Protein AF-E9KHE1-F1 (afdb_monomer_lite)

Radius of gyration: 18.78 Å; chains: 1; bounding box: 52×51×38 Å

Structure (mmCIF, N/CA/C/O backbone):
data_AF-E9KHE1-F1
#
_entry.id   AF-E9KHE1-F1
#
loop_
_atom_site.group_PDB
_atom_site.id
_atom_site.type_symbol
_atom_site.label_atom_id
_atom_site.label_alt_id
_atom_site.label_comp_id
_atom_site.label_asym_id
_atom_site.label_entity_id
_atom_site.label_seq_id
_atom_site.pdbx_PDB_ins_code
_atom_site.Cartn_x
_atom_site.Cartn_y
_atom_site.Cartn_z
_atom_site.occupancy
_atom_site.B_iso_or_equiv
_atom_site.auth_seq_id
_atom_site.auth_comp_id
_atom_site.auth_asym_id
_atom_site.auth_atom_id
_atom_site.pdbx_PDB_model_num
ATOM 1 N N . ARG A 1 1 ? -9.511 -4.898 3.518 1.00 92.81 1 ARG A N 1
ATOM 2 C CA . ARG A 1 1 ? -8.106 -5.124 3.088 1.00 92.81 1 ARG A CA 1
ATOM 3 C C . ARG A 1 1 ? -7.835 -6.595 2.783 1.00 92.81 1 ARG A C 1
ATOM 5 O O . ARG A 1 1 ? -7.408 -6.881 1.675 1.00 92.81 1 ARG A O 1
ATOM 12 N N . MET A 1 2 ? -8.175 -7.527 3.681 1.00 94.06 2 MET A N 1
ATOM 13 C CA . MET A 1 2 ? -7.951 -8.964 3.451 1.00 94.06 2 MET A CA 1
ATOM 14 C C . MET A 1 2 ? -8.563 -9.533 2.159 1.00 94.06 2 MET A C 1
ATOM 16 O O . MET A 1 2 ? -7.868 -10.231 1.435 1.00 94.06 2 MET A O 1
ATOM 20 N N . ALA A 1 3 ? -9.809 -9.184 1.821 1.00 96.50 3 ALA A N 1
ATOM 21 C CA . ALA A 1 3 ? -10.441 -9.661 0.584 1.00 96.50 3 ALA A CA 1
ATOM 22 C C . ALA A 1 3 ? -9.664 -9.256 -0.687 1.00 96.50 3 ALA A C 1
ATOM 24 O O . ALA A 1 3 ? -9.451 -10.081 -1.569 1.00 96.50 3 ALA A O 1
ATOM 25 N N . ILE A 1 4 ? -9.189 -8.005 -0.747 1.00 97.75 4 ILE A N 1
ATOM 26 C CA . ILE A 1 4 ? -8.364 -7.499 -1.857 1.00 97.75 4 ILE A CA 1
ATOM 27 C C . ILE A 1 4 ? -7.039 -8.261 -1.904 1.00 97.75 4 ILE A C 1
ATOM 29 O O . ILE A 1 4 ? -6.645 -8.733 -2.961 1.00 97.75 4 ILE A O 1
ATOM 33 N N . ASN A 1 5 ? -6.385 -8.438 -0.752 1.00 97.69 5 ASN A N 1
ATOM 34 C CA . ASN A 1 5 ? -5.127 -9.172 -0.661 1.00 97.69 5 ASN A CA 1
ATOM 35 C C . ASN A 1 5 ? -5.233 -10.588 -1.242 1.00 97.69 5 ASN A C 1
ATOM 37 O O . ASN A 1 5 ? -4.386 -10.976 -2.042 1.00 97.69 5 ASN A O 1
ATOM 41 N N . THR A 1 6 ? -6.267 -11.339 -0.859 1.00 97.31 6 THR A N 1
ATOM 42 C CA . THR A 1 6 ? -6.478 -12.704 -1.355 1.00 97.31 6 THR A CA 1
ATOM 43 C C . THR A 1 6 ? -6.686 -12.716 -2.868 1.00 97.31 6 THR A C 1
ATOM 45 O O . THR A 1 6 ? -5.982 -13.444 -3.562 1.00 97.31 6 THR A O 1
ATOM 48 N N . ALA A 1 7 ? -7.561 -11.851 -3.393 1.00 98.38 7 ALA A N 1
ATOM 49 C CA . ALA A 1 7 ? -7.804 -11.760 -4.834 1.00 98.38 7 ALA A CA 1
ATOM 50 C C . ALA A 1 7 ? -6.538 -11.362 -5.617 1.00 98.38 7 ALA A C 1
ATOM 52 O O . ALA A 1 7 ? -6.226 -11.950 -6.650 1.00 98.38 7 ALA A O 1
ATOM 53 N N . CYS A 1 8 ? -5.767 -10.395 -5.115 1.00 98.50 8 CYS A N 1
ATOM 54 C CA . CYS A 1 8 ? -4.526 -9.960 -5.752 1.00 98.50 8 CYS A CA 1
ATOM 55 C C . CYS A 1 8 ? -3.436 -11.039 -5.718 1.00 98.50 8 CYS A C 1
ATOM 57 O O . CYS A 1 8 ? -2.729 -11.208 -6.709 1.00 98.50 8 CYS A O 1
ATOM 59 N N . ASN A 1 9 ? -3.305 -11.800 -4.626 1.00 98.31 9 ASN A N 1
ATOM 60 C CA . ASN A 1 9 ? -2.369 -12.928 -4.568 1.00 98.31 9 ASN A CA 1
ATOM 61 C C . ASN A 1 9 ? -2.778 -14.050 -5.536 1.00 98.31 9 ASN A C 1
ATOM 63 O O . ASN A 1 9 ? -1.920 -14.613 -6.225 1.00 98.31 9 ASN A O 1
ATOM 67 N N . GLU A 1 10 ? -4.076 -14.349 -5.617 1.00 98.31 10 GLU A N 1
ATOM 68 C CA . GLU A 1 10 ? -4.626 -15.333 -6.549 1.00 98.31 10 GLU A CA 1
ATOM 69 C C . GLU A 1 10 ? -4.364 -14.934 -8.007 1.00 98.31 10 GLU A C 1
ATOM 71 O O . GLU A 1 10 ? -3.866 -15.750 -8.779 1.00 98.31 10 GLU A O 1
ATOM 76 N N . LEU A 1 11 ? -4.591 -13.669 -8.368 1.00 98.19 11 LEU A N 1
ATOM 77 C CA . LEU A 1 11 ? -4.435 -13.160 -9.737 1.00 98.19 11 LEU A CA 1
ATOM 78 C C . LEU A 1 11 ? -3.017 -12.671 -10.081 1.00 98.19 11 LEU A C 1
ATOM 80 O O . LEU A 1 11 ? -2.787 -12.245 -11.208 1.00 98.19 11 LEU A O 1
ATOM 84 N N . ALA A 1 12 ? -2.073 -12.710 -9.132 1.00 97.19 12 ALA A N 1
ATOM 85 C CA . ALA A 1 12 ? -0.755 -12.068 -9.252 1.00 97.19 12 ALA A CA 1
ATOM 86 C C . ALA A 1 12 ? -0.834 -10.574 -9.632 1.00 97.19 12 ALA A C 1
ATOM 88 O O . ALA A 1 12 ? -0.010 -10.063 -10.389 1.00 97.19 12 ALA A O 1
ATOM 89 N N . GLN A 1 13 ? -1.839 -9.869 -9.113 1.00 98.19 13 GLN A N 1
ATOM 90 C CA . GLN A 1 13 ? -2.075 -8.464 -9.421 1.00 98.19 13 GLN A CA 1
ATOM 91 C C . GLN A 1 13 ? -1.314 -7.564 -8.444 1.00 98.19 13 GLN A C 1
ATOM 93 O O . GLN A 1 13 ? -1.573 -7.585 -7.240 1.00 98.19 13 GLN A O 1
ATOM 98 N N . ASN A 1 14 ? -0.433 -6.718 -8.977 1.00 98.19 14 ASN A N 1
ATOM 99 C CA . ASN A 1 14 ? 0.223 -5.664 -8.203 1.00 98.19 14 ASN A CA 1
ATOM 100 C C . ASN A 1 14 ? -0.800 -4.604 -7.785 1.00 98.19 14 ASN A C 1
ATOM 102 O O . ASN A 1 14 ? -1.668 -4.224 -8.579 1.00 98.19 14 ASN A O 1
ATOM 106 N N . TRP A 1 15 ? -0.701 -4.113 -6.553 1.00 98.31 15 TRP A N 1
ATOM 107 C CA . TRP A 1 15 ? -1.648 -3.137 -6.015 1.00 98.31 15 TRP A CA 1
ATOM 108 C C . TRP A 1 15 ? -1.011 -2.243 -4.954 1.00 98.31 15 TRP A C 1
ATOM 110 O O . TRP A 1 15 ? 0.052 -2.544 -4.412 1.00 98.31 15 TRP A O 1
ATOM 120 N N . PHE A 1 16 ? -1.677 -1.127 -4.664 1.00 98.12 16 PHE A N 1
ATOM 121 C CA . PHE A 1 16 ? -1.293 -0.219 -3.594 1.00 98.12 16 PHE A CA 1
ATOM 122 C C . PHE A 1 16 ? -2.350 -0.229 -2.495 1.00 98.12 16 PHE A C 1
ATOM 124 O O . PHE A 1 16 ? -3.552 -0.191 -2.761 1.00 98.12 16 PHE A O 1
ATOM 131 N N . GLU A 1 17 ? -1.884 -0.250 -1.256 1.00 97.75 17 GLU A N 1
ATOM 132 C CA . GLU A 1 17 ? -2.693 -0.105 -0.056 1.00 97.75 17 GLU A CA 1
ATOM 133 C C . GLU A 1 17 ? -2.393 1.248 0.591 1.00 97.75 17 GLU A C 1
ATOM 135 O O . GLU A 1 17 ? -1.279 1.764 0.490 1.00 97.75 17 GLU A O 1
ATOM 140 N N . SER A 1 18 ? -3.395 1.843 1.235 1.00 97.38 18 SER A N 1
ATOM 141 C CA . SER A 1 18 ? -3.220 3.064 2.011 1.00 97.38 18 SER A CA 1
ATOM 142 C C . SER A 1 18 ? -4.058 3.054 3.286 1.00 97.38 18 SER A C 1
ATOM 144 O O . SER A 1 18 ? -5.156 2.479 3.368 1.00 97.38 18 SER A O 1
ATOM 146 N N . GLY A 1 19 ? -3.533 3.732 4.301 1.00 95.94 19 GLY A N 1
ATOM 147 C CA . GLY A 1 19 ? -4.160 3.841 5.607 1.00 95.94 19 GLY A CA 1
ATOM 148 C C . GLY A 1 19 ? -3.944 5.208 6.235 1.00 95.94 19 GLY A C 1
ATOM 149 O O . GLY A 1 19 ? -2.941 5.876 6.002 1.00 95.94 19 GLY A O 1
ATOM 150 N N . VAL A 1 20 ? -4.913 5.605 7.052 1.00 96.06 20 VAL A N 1
ATOM 151 C CA . VAL A 1 20 ? -4.839 6.749 7.963 1.00 96.06 20 VAL A CA 1
ATOM 152 C C . VAL A 1 20 ? -5.239 6.233 9.340 1.00 96.06 20 VAL A C 1
ATOM 154 O O . VAL A 1 20 ? -6.129 5.384 9.446 1.00 96.06 20 VAL A O 1
ATOM 157 N N . SER A 1 21 ? -4.560 6.698 10.383 1.00 93.31 21 SER A N 1
ATOM 158 C CA . SER A 1 21 ? -4.845 6.307 11.761 1.00 93.31 21 SER A CA 1
ATOM 159 C C . SER A 1 21 ? -6.177 6.865 12.264 1.00 93.31 21 SER A C 1
ATOM 161 O O . SER A 1 21 ? -6.650 7.907 11.816 1.00 93.31 21 SER A O 1
ATOM 163 N N . GLU A 1 22 ? -6.759 6.216 13.275 1.00 88.75 22 GLU A N 1
ATOM 164 C CA . GLU A 1 22 ? -8.025 6.654 13.883 1.00 88.75 22 GLU A CA 1
ATOM 165 C C . GLU A 1 22 ? -7.942 8.020 14.581 1.00 88.75 22 GLU A C 1
ATOM 167 O O . GLU A 1 22 ? -8.962 8.667 14.791 1.00 88.75 22 GLU A O 1
ATOM 172 N N . ASN A 1 23 ? -6.737 8.466 14.947 1.00 90.62 23 ASN A N 1
ATOM 173 C CA . ASN A 1 23 ? -6.486 9.790 15.521 1.00 90.62 23 ASN A CA 1
ATOM 174 C C . ASN A 1 23 ? -6.079 10.837 14.465 1.00 90.62 23 ASN A C 1
ATOM 176 O O . ASN A 1 23 ? -5.754 11.963 14.828 1.00 90.62 23 ASN A O 1
ATOM 180 N N . ALA A 1 24 ? -6.081 10.467 13.179 1.00 93.06 24 ALA A N 1
ATOM 181 C CA . ALA A 1 24 ? -5.766 11.306 12.024 1.00 93.06 24 ALA A CA 1
ATOM 182 C C . ALA A 1 24 ? -4.377 11.969 11.997 1.00 93.06 24 ALA A C 1
ATOM 184 O O . ALA A 1 24 ? -4.154 12.843 11.163 1.00 93.06 24 ALA A O 1
ATOM 185 N N . VAL A 1 25 ? -3.437 11.573 12.859 1.00 94.56 25 VAL A N 1
ATOM 186 C CA . VAL A 1 25 ? -2.078 12.153 12.902 1.00 94.56 25 VAL A CA 1
ATOM 187 C C . VAL A 1 25 ? -1.000 11.242 12.315 1.00 94.56 25 VAL A C 1
ATOM 189 O O . VAL A 1 25 ? 0.188 11.550 12.399 1.00 94.56 25 VAL A O 1
ATOM 192 N N . SER A 1 26 ? -1.381 10.121 11.707 1.00 95.75 26 SER A N 1
ATOM 193 C CA . SER A 1 26 ? -0.464 9.308 10.918 1.00 95.75 26 SER A CA 1
ATOM 194 C C . SER A 1 26 ? -1.166 8.614 9.758 1.00 95.75 26 SER A C 1
ATOM 196 O O . SER A 1 26 ? -2.393 8.506 9.702 1.00 95.75 26 SER A O 1
ATOM 198 N N . GLY A 1 27 ? -0.372 8.155 8.801 1.00 97.12 27 GLY A N 1
ATOM 199 C CA . GLY A 1 27 ? -0.852 7.374 7.674 1.00 97.12 27 GLY A CA 1
ATOM 200 C C . GLY A 1 27 ? 0.289 6.703 6.934 1.00 97.12 27 GLY A C 1
ATOM 201 O O . GLY A 1 27 ? 1.458 6.874 7.283 1.00 97.12 27 GLY A O 1
ATOM 202 N N . HIS A 1 28 ? -0.044 5.923 5.919 1.00 98.12 28 HIS A N 1
ATOM 203 C CA . HIS A 1 28 ? 0.946 5.233 5.105 1.00 98.12 28 HIS A CA 1
ATOM 204 C C . HIS A 1 28 ? 0.391 4.857 3.735 1.00 98.12 28 HIS A C 1
ATOM 206 O O . HIS A 1 28 ? -0.825 4.805 3.521 1.00 98.12 28 HIS A O 1
ATOM 212 N N . ILE A 1 29 ? 1.312 4.555 2.825 1.00 98.44 29 ILE A N 1
ATOM 213 C CA . ILE A 1 29 ? 1.047 3.824 1.589 1.00 98.44 29 ILE A CA 1
ATOM 214 C C . ILE A 1 29 ? 1.990 2.627 1.497 1.00 98.44 29 ILE A C 1
ATOM 216 O O . ILE A 1 29 ? 3.138 2.695 1.947 1.00 98.44 29 ILE A O 1
ATOM 220 N N . GLN A 1 30 ? 1.527 1.546 0.883 1.00 98.19 30 GLN A N 1
ATOM 221 C CA . GLN A 1 30 ? 2.320 0.345 0.657 1.00 98.19 30 GLN A CA 1
ATOM 222 C C . GLN A 1 30 ? 2.087 -0.188 -0.754 1.00 98.19 30 GLN A C 1
ATOM 224 O O . GLN A 1 30 ? 0.949 -0.375 -1.176 1.00 98.19 30 GLN A O 1
ATOM 229 N N . TYR A 1 31 ? 3.169 -0.450 -1.479 1.00 98.25 31 TYR A N 1
ATOM 230 C CA . TYR A 1 31 ? 3.147 -1.168 -2.746 1.00 98.25 31 TYR A CA 1
ATOM 231 C C . TYR A 1 31 ? 3.302 -2.669 -2.507 1.00 98.25 31 TYR A C 1
ATOM 233 O O . TYR A 1 31 ? 4.230 -3.124 -1.827 1.00 98.25 31 TYR A O 1
ATOM 241 N N . ILE A 1 32 ? 2.391 -3.443 -3.085 1.00 98.25 32 ILE A N 1
ATOM 242 C CA . ILE A 1 32 ? 2.317 -4.887 -2.911 1.00 98.25 32 ILE A CA 1
ATOM 243 C C . ILE A 1 32 ? 2.464 -5.548 -4.280 1.00 98.25 32 ILE A C 1
ATOM 245 O O . ILE A 1 32 ? 1.572 -5.464 -5.125 1.00 98.25 32 ILE A O 1
ATOM 249 N N . SER A 1 33 ? 3.599 -6.222 -4.461 1.00 97.94 33 SER A N 1
ATOM 250 C CA . SER A 1 33 ? 3.930 -7.084 -5.596 1.00 97.94 33 SER A CA 1
ATOM 251 C C . SER A 1 33 ? 3.915 -8.532 -5.089 1.00 97.94 33 SER A C 1
ATOM 253 O O . SER A 1 33 ? 4.826 -8.923 -4.345 1.00 97.94 33 SER A O 1
ATOM 255 N N . PRO A 1 34 ? 2.857 -9.322 -5.371 1.00 98.00 34 PRO A N 1
ATOM 256 C CA . PRO A 1 34 ? 2.710 -10.672 -4.836 1.00 98.00 34 PRO A CA 1
ATOM 257 C C . PRO A 1 34 ? 3.941 -11.549 -5.093 1.00 98.00 34 PRO A C 1
ATOM 259 O O . PRO A 1 34 ? 4.310 -11.818 -6.231 1.00 98.00 34 PRO A O 1
ATOM 262 N N . GLY A 1 35 ? 4.565 -12.022 -4.012 1.00 96.12 35 GLY A N 1
ATOM 263 C CA . GLY A 1 35 ? 5.756 -12.876 -4.063 1.00 96.12 35 GLY A CA 1
ATOM 264 C C . GLY A 1 35 ? 7.092 -12.137 -3.959 1.00 96.12 35 GLY A C 1
ATOM 265 O O . GLY A 1 35 ? 8.077 -12.750 -3.550 1.00 96.12 35 GLY A O 1
ATOM 266 N N . GLU A 1 36 ? 7.113 -10.836 -4.243 1.00 96.25 36 GLU A N 1
ATOM 267 C CA . GLU A 1 36 ? 8.300 -9.976 -4.182 1.00 96.25 36 GLU A CA 1
ATOM 268 C C . GLU A 1 36 ? 8.328 -9.120 -2.912 1.00 96.25 36 GLU A C 1
ATOM 270 O O . GLU A 1 36 ? 9.331 -9.101 -2.196 1.00 96.25 36 GLU A O 1
ATOM 275 N N . THR A 1 37 ? 7.216 -8.445 -2.603 1.00 97.19 37 THR A N 1
ATOM 276 C CA . THR A 1 37 ? 7.045 -7.640 -1.386 1.00 97.19 37 THR A CA 1
ATOM 277 C C . THR A 1 37 ? 6.015 -8.273 -0.451 1.00 97.19 37 THR A C 1
ATOM 279 O O . THR A 1 37 ? 5.238 -9.155 -0.831 1.00 97.19 37 THR A O 1
ATOM 282 N N . ALA A 1 38 ? 6.033 -7.872 0.822 1.00 97.50 38 ALA A N 1
ATOM 283 C CA . ALA A 1 38 ? 5.087 -8.367 1.812 1.00 97.50 38 ALA A CA 1
ATOM 284 C C . ALA A 1 38 ? 3.642 -8.083 1.381 1.00 97.50 38 ALA A C 1
ATOM 286 O O . ALA A 1 38 ? 3.255 -6.928 1.196 1.00 97.50 38 ALA A O 1
ATOM 287 N N . CYS A 1 39 ? 2.832 -9.138 1.275 1.00 97.38 39 CYS A N 1
ATOM 288 C CA . CYS A 1 39 ? 1.387 -8.987 1.153 1.00 97.38 39 CYS A CA 1
ATOM 289 C C . CYS A 1 39 ? 0.779 -8.568 2.504 1.00 97.38 39 CYS A C 1
ATOM 291 O O . CYS A 1 39 ? 1.433 -8.646 3.548 1.00 97.38 39 CYS A O 1
ATOM 293 N N . PHE A 1 40 ? -0.489 -8.165 2.518 1.00 96.62 40 PHE A N 1
ATOM 294 C CA . PHE A 1 40 ? -1.157 -7.697 3.737 1.00 96.62 40 PHE A CA 1
ATOM 295 C C . PHE A 1 40 ? -1.258 -8.792 4.821 1.00 96.62 40 PHE A C 1
ATOM 297 O O . PHE A 1 40 ? -1.250 -8.497 6.012 1.00 96.62 40 PHE A O 1
ATOM 304 N N . ALA A 1 41 ? -1.279 -10.068 4.421 1.00 96.00 41 ALA A N 1
ATOM 305 C CA . ALA A 1 41 ? -1.269 -11.216 5.334 1.00 96.00 41 ALA A CA 1
ATOM 306 C C . ALA A 1 41 ? 0.136 -11.641 5.804 1.00 96.00 41 ALA A C 1
ATOM 308 O O . ALA A 1 41 ? 0.260 -12.575 6.594 1.00 96.00 41 ALA A O 1
ATOM 309 N N . CYS A 1 42 ? 1.215 -11.019 5.313 1.00 96.06 42 CYS A N 1
ATOM 310 C CA . CYS A 1 42 ? 2.572 -11.346 5.772 1.00 96.06 42 CYS A CA 1
ATOM 311 C C . CYS A 1 42 ? 2.861 -10.784 7.168 1.00 96.06 42 CYS A C 1
ATOM 313 O O . CYS A 1 42 ? 3.583 -11.421 7.932 1.00 96.06 42 CYS A O 1
ATOM 315 N N . ALA A 1 43 ? 2.290 -9.620 7.484 1.00 91.38 43 ALA A N 1
ATOM 316 C CA . ALA A 1 43 ? 2.393 -8.949 8.775 1.00 91.38 43 ALA A CA 1
ATOM 317 C C . ALA A 1 43 ? 1.015 -8.378 9.168 1.00 91.38 43 ALA A C 1
ATOM 319 O O . ALA A 1 43 ? 0.822 -7.161 9.153 1.00 91.38 43 ALA A O 1
ATOM 320 N N . PRO A 1 44 ? 0.024 -9.248 9.444 1.00 86.81 44 PRO A N 1
ATOM 321 C CA . PRO A 1 44 ? -1.329 -8.800 9.734 1.00 86.81 44 PRO A CA 1
ATOM 322 C C . PRO A 1 44 ? -1.364 -8.003 11.048 1.00 86.81 44 PRO A C 1
ATOM 324 O O . PRO A 1 44 ? -0.636 -8.334 11.990 1.00 86.81 44 PRO A O 1
ATOM 327 N N . PRO A 1 45 ? -2.231 -6.982 11.161 1.00 82.94 45 PRO A N 1
ATOM 328 C CA . PRO A 1 45 ? -2.441 -6.301 12.432 1.00 82.94 45 PRO A CA 1
ATOM 329 C C . PRO A 1 45 ? -2.991 -7.279 13.481 1.00 82.94 45 PRO A C 1
ATOM 331 O O . PRO A 1 45 ? -3.673 -8.252 13.148 1.00 82.94 45 PRO A O 1
ATOM 334 N N . LEU A 1 46 ? -2.739 -6.994 14.764 1.00 79.19 46 LEU A N 1
ATOM 335 C CA . LEU A 1 46 ? -3.054 -7.891 15.886 1.00 79.19 46 LEU A CA 1
ATOM 336 C C . LEU A 1 46 ? -4.508 -8.388 15.894 1.00 79.19 46 LEU A C 1
ATOM 338 O O . LEU A 1 46 ? -4.762 -9.545 16.214 1.00 79.19 46 LEU A O 1
ATOM 342 N N . VAL A 1 47 ? -5.455 -7.526 15.525 1.00 77.31 47 VAL A N 1
ATOM 343 C CA . VAL A 1 47 ? -6.893 -7.838 15.480 1.00 77.31 47 VAL A CA 1
ATOM 344 C C . VAL A 1 47 ? -7.187 -8.966 14.492 1.00 77.31 47 VAL A C 1
ATOM 346 O O . VAL A 1 47 ? -7.886 -9.921 14.825 1.00 77.31 47 VAL A O 1
ATOM 349 N N . VAL A 1 48 ? -6.578 -8.889 13.306 1.00 75.56 48 VAL A N 1
ATOM 350 C CA . VAL A 1 48 ? -6.711 -9.901 12.254 1.00 75.56 48 VAL A CA 1
ATOM 351 C C . VAL A 1 48 ? -6.020 -11.193 12.685 1.00 75.56 48 VAL A C 1
ATOM 353 O O . VAL A 1 48 ? -6.623 -12.260 12.602 1.00 75.56 48 VAL A O 1
ATOM 356 N N . ALA A 1 49 ? -4.799 -11.098 13.222 1.00 75.06 49 ALA A N 1
ATOM 357 C CA . ALA A 1 49 ? -4.046 -12.259 13.704 1.00 75.06 49 ALA A CA 1
ATOM 358 C C . ALA A 1 49 ? -4.766 -13.006 14.845 1.00 75.06 49 ALA A C 1
ATOM 360 O O . ALA A 1 49 ? -4.736 -14.232 14.913 1.00 75.06 49 ALA A O 1
ATOM 361 N N . SER A 1 50 ? -5.456 -12.271 15.721 1.00 80.62 50 SER A N 1
ATOM 362 C CA . SER A 1 50 ? -6.183 -12.829 16.871 1.00 80.62 50 SER A CA 1
ATOM 363 C C . SER A 1 50 ? -7.595 -13.312 16.522 1.00 80.62 50 SER A C 1
ATOM 365 O O . SER A 1 50 ? -8.301 -13.790 17.408 1.00 80.62 50 SER A O 1
ATOM 367 N N . LYS A 1 51 ? -8.028 -13.182 15.256 1.00 80.19 51 LYS A N 1
ATOM 368 C CA . LYS A 1 51 ? -9.386 -13.518 14.779 1.00 80.19 51 LYS A CA 1
ATOM 369 C C . LYS A 1 51 ? -10.501 -12.837 15.584 1.00 80.19 51 LYS A C 1
ATOM 371 O O . LYS A 1 51 ? -11.604 -13.369 15.705 1.00 80.19 51 LYS A O 1
ATOM 376 N N . ILE A 1 52 ? -10.205 -11.661 16.134 1.00 80.62 52 ILE A N 1
ATOM 377 C CA . ILE A 1 52 ? -11.182 -10.827 16.828 1.00 80.62 52 ILE A CA 1
ATOM 378 C C . ILE A 1 52 ? -11.982 -10.090 15.754 1.00 80.62 52 ILE A C 1
ATOM 380 O O . ILE A 1 52 ? -11.403 -9.525 14.828 1.00 80.62 52 ILE A O 1
ATOM 384 N N . ASP A 1 53 ? -13.310 -10.092 15.865 1.00 78.88 53 ASP A N 1
ATOM 385 C CA . ASP A 1 53 ? -14.152 -9.324 14.949 1.00 78.88 53 ASP A CA 1
ATOM 386 C C . ASP A 1 53 ? -13.877 -7.824 15.150 1.00 78.88 53 ASP A C 1
ATOM 388 O O . ASP A 1 53 ? -14.078 -7.297 16.245 1.00 78.88 53 ASP A O 1
ATOM 392 N N . GLU A 1 54 ? -13.434 -7.128 14.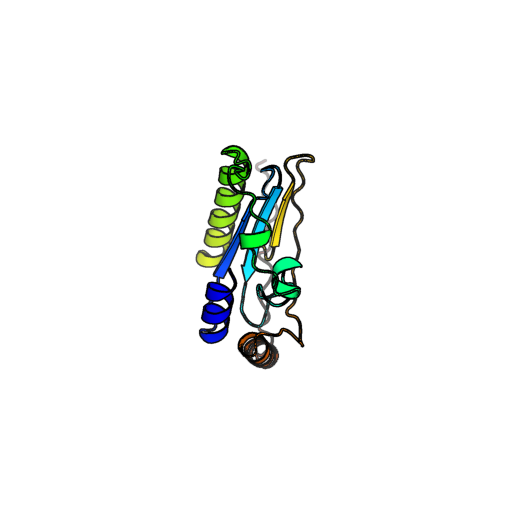097 1.00 77.69 54 GLU A N 1
ATOM 393 C CA . GLU A 1 54 ? -13.160 -5.682 14.107 1.00 77.69 54 GLU A CA 1
ATOM 394 C C . GLU A 1 54 ? -14.361 -4.867 14.621 1.00 77.69 54 GLU A C 1
ATOM 396 O O . GLU A 1 54 ? -14.180 -3.818 15.245 1.00 77.69 54 GLU A O 1
ATOM 401 N N . LYS A 1 55 ? -15.593 -5.366 14.442 1.00 76.81 55 LYS A N 1
ATOM 402 C CA . LYS A 1 55 ? -16.809 -4.729 14.975 1.00 76.81 55 LYS A CA 1
ATOM 403 C C . LYS A 1 55 ? -16.801 -4.619 16.496 1.00 76.81 55 LYS A C 1
ATOM 405 O O . LYS A 1 55 ? -17.394 -3.689 17.027 1.00 76.81 55 LYS A O 1
ATOM 410 N N . THR A 1 56 ? -16.115 -5.524 17.192 1.00 73.69 56 THR A N 1
ATOM 411 C CA . THR A 1 56 ? -16.031 -5.516 18.661 1.00 73.69 56 THR A CA 1
ATOM 412 C C . THR A 1 56 ? -15.139 -4.397 19.204 1.00 73.69 56 THR A C 1
ATOM 414 O O . THR A 1 56 ? -15.287 -4.009 20.361 1.00 73.69 56 THR A O 1
ATOM 417 N N . LEU A 1 57 ? -14.249 -3.838 18.376 1.00 68.94 57 LEU A N 1
ATOM 418 C CA . LEU A 1 57 ? -13.394 -2.699 18.736 1.00 68.94 57 LEU A CA 1
ATOM 419 C C . LEU A 1 57 ? -14.085 -1.355 18.493 1.00 68.94 57 LEU A C 1
ATOM 421 O O . LEU A 1 57 ? -13.743 -0.352 19.121 1.00 68.94 57 LEU A O 1
ATOM 425 N N . LYS A 1 58 ? -15.084 -1.329 17.607 1.00 69.88 58 LYS A N 1
ATOM 426 C CA . LYS A 1 58 ? -15.855 -0.128 17.312 1.00 69.88 58 LYS A CA 1
ATOM 427 C C . LYS A 1 58 ? -16.902 0.099 18.403 1.00 69.88 58 LYS A C 1
ATOM 429 O O . LYS A 1 58 ? -17.885 -0.628 18.496 1.00 69.88 58 LYS A O 1
ATOM 434 N N . LYS A 1 59 ? -16.728 1.152 19.202 1.00 71.75 59 LYS A N 1
ATOM 435 C CA . LYS A 1 59 ? -17.778 1.620 20.119 1.00 71.75 59 LYS A CA 1
ATOM 436 C C . LYS A 1 59 ? -18.857 2.364 19.335 1.00 71.75 59 LYS A C 1
ATOM 438 O O . LYS A 1 59 ? -18.551 3.272 18.560 1.00 71.75 59 LYS A O 1
ATOM 443 N N . GLU A 1 60 ? -20.118 1.993 19.539 1.00 68.81 60 GLU A N 1
ATOM 444 C CA . GLU A 1 60 ? -21.246 2.731 18.967 1.00 68.81 60 GLU A CA 1
ATOM 445 C C . GLU A 1 60 ? -21.241 4.189 19.454 1.00 68.81 60 GLU A C 1
ATOM 447 O O . GLU A 1 60 ? -20.952 4.473 20.615 1.00 68.81 60 GLU A O 1
ATOM 452 N N . GLY A 1 61 ? -21.513 5.125 18.541 1.00 72.25 61 GLY A N 1
ATOM 453 C CA . GLY A 1 61 ? -21.514 6.564 18.828 1.00 72.25 61 GLY A CA 1
ATOM 454 C C . GLY A 1 61 ? -20.142 7.252 18.811 1.00 72.25 61 GLY A C 1
ATOM 455 O O . GLY A 1 61 ? -20.094 8.469 18.971 1.00 72.25 61 GLY A O 1
ATOM 456 N N . VAL A 1 62 ? -19.039 6.528 18.578 1.00 77.06 62 VAL A N 1
ATOM 457 C CA . VAL A 1 62 ? -17.690 7.109 18.448 1.00 77.06 62 VAL A CA 1
ATOM 458 C C . VAL A 1 62 ? -17.232 7.047 16.990 1.00 77.06 62 VAL A C 1
ATOM 460 O O . VAL A 1 62 ? -17.303 5.997 16.347 1.00 77.06 62 VAL A O 1
ATOM 463 N N . CYS A 1 63 ? -16.770 8.176 16.450 1.00 77.38 63 CYS A N 1
ATOM 464 C CA . CYS A 1 63 ? -16.132 8.240 15.138 1.00 77.38 63 CYS A CA 1
ATOM 465 C C . CYS A 1 63 ? -14.605 8.258 15.273 1.00 77.38 63 CYS A C 1
ATOM 467 O O . CYS A 1 63 ? -14.059 8.791 16.238 1.00 77.38 63 CYS A O 1
ATOM 469 N N . ALA A 1 64 ? -13.918 7.688 14.281 1.00 78.81 64 ALA A N 1
ATOM 470 C CA . ALA A 1 64 ? -12.502 7.963 14.086 1.00 78.81 64 ALA A CA 1
ATOM 471 C C . ALA A 1 64 ? -12.338 9.451 13.747 1.00 78.81 64 ALA A C 1
ATOM 473 O O . ALA A 1 64 ? -13.124 10.005 12.968 1.00 78.81 64 ALA A O 1
ATOM 474 N N . ALA A 1 65 ? -11.324 10.092 14.322 1.00 81.06 65 ALA A N 1
ATOM 475 C CA . ALA A 1 65 ? -10.949 11.430 13.909 1.00 81.06 65 ALA A CA 1
ATOM 476 C C . ALA A 1 65 ? -10.523 11.389 12.437 1.00 81.06 65 ALA A C 1
ATOM 478 O O . ALA A 1 65 ? -9.897 10.438 11.969 1.00 81.06 65 ALA A O 1
ATOM 479 N N . SER A 1 66 ? -10.871 12.437 11.699 1.00 79.19 66 SER A N 1
ATOM 480 C CA . SER A 1 66 ? -10.523 12.572 10.292 1.00 79.19 66 SER A CA 1
ATOM 481 C C . SER A 1 66 ? -10.120 14.011 10.027 1.00 79.19 66 SER A C 1
ATOM 483 O O . SER A 1 66 ? -10.937 14.921 10.159 1.00 79.19 66 SER A O 1
ATOM 485 N N . LEU A 1 67 ? -8.862 14.211 9.642 1.00 91.31 67 LEU A N 1
ATOM 486 C CA . LEU A 1 67 ? -8.326 15.511 9.259 1.00 91.31 67 LEU A CA 1
ATOM 487 C C . LEU A 1 67 ? -8.122 15.536 7.735 1.00 91.31 67 LEU A C 1
ATOM 489 O O . LEU A 1 67 ? -7.386 14.689 7.216 1.00 91.31 67 LEU A O 1
ATOM 493 N N . PRO A 1 68 ? -8.734 16.492 7.004 1.00 95.06 68 PRO A N 1
ATOM 494 C CA . PRO A 1 68 ? -8.580 16.594 5.550 1.00 95.06 68 PRO A CA 1
ATOM 495 C C . PRO A 1 68 ? -7.121 16.720 5.098 1.00 95.06 68 PRO A C 1
ATOM 497 O O . PRO A 1 68 ? -6.767 16.256 4.018 1.00 95.06 68 PRO A O 1
ATOM 500 N N . THR A 1 69 ? -6.265 17.306 5.937 1.00 96.62 69 THR A N 1
ATOM 501 C CA . THR A 1 69 ? -4.828 17.456 5.683 1.00 96.62 69 THR A CA 1
ATOM 502 C C . THR A 1 69 ? -4.127 16.104 5.564 1.00 96.62 69 THR A C 1
ATOM 504 O O . THR A 1 69 ? -3.494 15.835 4.547 1.00 96.62 69 THR A O 1
ATOM 507 N N . THR A 1 70 ? -4.294 15.215 6.545 1.00 95.44 70 THR A N 1
ATOM 508 C CA . THR A 1 70 ? -3.683 13.876 6.543 1.00 95.44 70 THR A CA 1
ATOM 509 C C . THR A 1 70 ? -4.200 13.029 5.385 1.00 95.44 70 THR A C 1
ATOM 511 O O . THR A 1 70 ? -3.417 12.366 4.707 1.00 95.44 70 THR A O 1
ATOM 514 N N . MET A 1 71 ? -5.505 13.099 5.103 1.00 96.25 71 MET A N 1
ATOM 515 C CA . MET A 1 71 ? -6.093 12.416 3.947 1.00 96.25 71 MET A CA 1
ATOM 516 C C . MET A 1 71 ? -5.519 12.930 2.623 1.00 96.25 71 MET A C 1
ATOM 518 O O . MET A 1 71 ? -5.167 12.124 1.763 1.00 96.25 71 MET A O 1
ATOM 522 N N . GLY A 1 72 ? -5.376 14.250 2.469 1.00 98.06 72 GLY A N 1
ATOM 523 C CA . GLY A 1 72 ? -4.793 14.866 1.277 1.00 98.06 72 GLY A CA 1
ATOM 524 C C . GLY A 1 72 ? -3.330 14.475 1.064 1.00 98.06 72 GLY A C 1
ATOM 525 O O . GLY A 1 72 ? -2.949 14.127 -0.052 1.00 98.06 72 GLY A O 1
ATOM 526 N N . ILE A 1 73 ? -2.528 14.452 2.133 1.00 97.94 73 ILE A N 1
ATOM 527 C CA . ILE A 1 73 ? -1.117 14.039 2.082 1.00 97.94 73 ILE A CA 1
ATOM 528 C C . ILE A 1 73 ? -0.995 12.568 1.667 1.00 97.94 73 ILE A C 1
ATOM 530 O O . ILE A 1 73 ? -0.270 12.253 0.723 1.00 97.94 73 ILE A O 1
ATOM 534 N N . VAL A 1 74 ? -1.736 11.664 2.319 1.00 98.31 74 VAL A N 1
ATOM 535 C CA . VAL A 1 74 ? -1.687 10.225 2.005 1.00 98.31 74 VAL A CA 1
ATOM 536 C C . VAL A 1 74 ? -2.186 9.947 0.584 1.00 98.31 74 VAL A C 1
ATOM 538 O O . VAL A 1 74 ? -1.570 9.159 -0.134 1.00 98.31 74 VAL A O 1
ATOM 541 N N . ALA A 1 75 ? -3.249 10.623 0.138 1.00 98.50 75 ALA A N 1
ATOM 542 C CA . ALA A 1 75 ? -3.729 10.519 -1.240 1.00 98.50 75 ALA A CA 1
ATOM 543 C C . ALA A 1 75 ? -2.692 11.035 -2.251 1.00 98.50 75 ALA A C 1
ATOM 545 O O . ALA A 1 75 ? -2.451 10.384 -3.268 1.00 98.50 75 ALA A O 1
ATOM 546 N N . GLY A 1 76 ? -2.034 12.159 -1.950 1.00 98.56 76 GLY A N 1
ATOM 547 C CA . GLY A 1 76 ? -0.948 12.705 -2.762 1.00 98.56 76 GLY A CA 1
ATOM 548 C C . GLY A 1 76 ? 0.210 11.720 -2.907 1.00 98.56 76 GLY A C 1
ATOM 549 O O . GLY A 1 76 ? 0.645 11.442 -4.024 1.00 98.56 76 GLY A O 1
ATOM 550 N N . PHE A 1 77 ? 0.655 11.112 -1.804 1.00 98.31 77 PHE A N 1
ATOM 551 C CA . PHE A 1 77 ? 1.676 10.065 -1.843 1.00 98.31 77 PHE A CA 1
ATOM 552 C C . PHE A 1 77 ? 1.241 8.857 -2.666 1.00 98.31 77 PHE A C 1
ATOM 554 O O . PHE A 1 77 ? 2.023 8.364 -3.481 1.00 98.31 77 PHE A O 1
ATOM 561 N N . LEU A 1 78 ? 0.004 8.393 -2.485 1.00 98.69 78 LEU A N 1
ATOM 562 C CA . LEU A 1 78 ? -0.528 7.233 -3.194 1.00 98.69 78 LEU A CA 1
ATOM 563 C C . LEU A 1 78 ? -0.527 7.449 -4.712 1.00 98.69 78 LEU A C 1
ATOM 565 O O . LEU A 1 78 ? -0.010 6.612 -5.457 1.00 98.69 78 LEU A O 1
ATOM 569 N N . VAL A 1 79 ? -1.067 8.582 -5.169 1.00 98.69 79 VAL A N 1
ATOM 570 C CA . VAL A 1 79 ? -1.115 8.924 -6.597 1.00 98.69 79 VAL A CA 1
ATOM 571 C C . VAL A 1 79 ? 0.294 9.128 -7.140 1.00 98.69 79 VAL A C 1
ATOM 573 O O . VAL A 1 79 ? 0.620 8.564 -8.181 1.00 98.69 79 VAL A O 1
ATOM 576 N N . GLN A 1 80 ? 1.164 9.839 -6.418 1.00 98.50 80 GLN A N 1
ATOM 577 C CA . GLN A 1 80 ? 2.546 10.045 -6.851 1.00 98.50 80 GLN A CA 1
ATOM 578 C C . GLN A 1 80 ? 3.293 8.717 -7.020 1.00 98.50 80 GLN A C 1
ATOM 580 O O . GLN A 1 80 ? 4.016 8.531 -7.996 1.00 98.50 80 GLN A O 1
ATOM 585 N N . ASN A 1 81 ? 3.108 7.765 -6.103 1.00 98.19 81 ASN A N 1
ATOM 586 C CA . ASN A 1 81 ? 3.740 6.451 -6.200 1.00 98.19 81 ASN A CA 1
ATOM 587 C C . ASN A 1 81 ? 3.151 5.600 -7.334 1.00 98.19 81 ASN A C 1
ATOM 589 O O . ASN A 1 81 ? 3.890 4.895 -8.019 1.00 98.19 81 ASN A O 1
ATOM 593 N N . THR A 1 82 ? 1.845 5.729 -7.575 1.00 98.25 82 THR A N 1
ATOM 594 C CA . THR A 1 82 ? 1.162 5.105 -8.716 1.00 98.25 82 THR A CA 1
ATOM 595 C C . THR A 1 82 ? 1.699 5.647 -10.041 1.00 98.25 82 THR A C 1
ATOM 597 O O . THR A 1 82 ? 1.989 4.866 -10.942 1.00 98.25 82 THR A O 1
ATOM 600 N N . LEU A 1 83 ? 1.897 6.964 -10.158 1.00 98.44 83 LEU A N 1
ATOM 601 C CA . LEU A 1 83 ? 2.477 7.588 -11.349 1.00 98.44 83 LEU A CA 1
ATOM 602 C C . LEU A 1 83 ? 3.916 7.125 -11.576 1.00 98.44 83 LEU A C 1
ATOM 604 O O . LEU A 1 83 ? 4.227 6.696 -12.683 1.00 98.44 83 LEU A O 1
ATOM 608 N N . LYS A 1 84 ? 4.765 7.144 -10.536 1.00 98.19 84 LYS A N 1
ATOM 609 C CA . LYS A 1 84 ? 6.140 6.616 -10.619 1.00 98.19 84 LYS A CA 1
ATOM 610 C C . LYS A 1 84 ? 6.160 5.184 -11.158 1.00 98.19 84 LYS A C 1
ATOM 612 O O . LYS A 1 84 ? 6.966 4.868 -12.025 1.00 98.19 84 LYS A O 1
ATOM 617 N N . TYR A 1 85 ? 5.241 4.343 -10.678 1.00 97.56 85 TYR A N 1
ATOM 618 C CA . TYR A 1 85 ? 5.119 2.950 -11.103 1.00 97.56 85 TYR A CA 1
ATOM 619 C C . TYR A 1 85 ? 4.636 2.805 -12.552 1.00 97.56 85 TYR A C 1
ATOM 621 O O . TYR A 1 85 ? 5.277 2.123 -13.344 1.00 97.56 85 TYR A O 1
ATOM 629 N N . LEU A 1 86 ? 3.534 3.460 -12.922 1.00 97.25 86 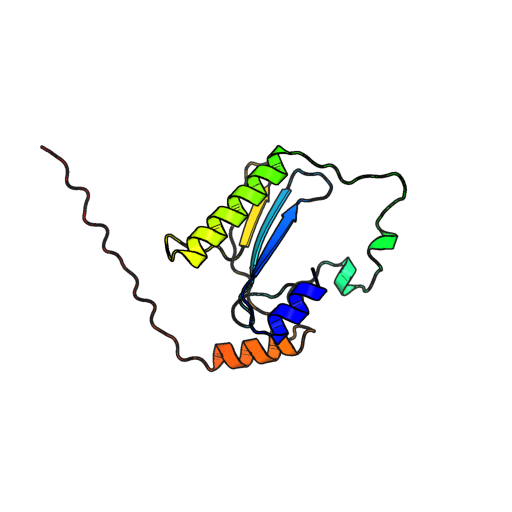LEU A N 1
ATOM 630 C CA . LEU A 1 86 ? 2.937 3.313 -14.255 1.00 97.25 86 LEU A CA 1
ATOM 631 C C . LEU A 1 86 ? 3.775 3.962 -15.360 1.00 97.25 86 LEU A C 1
ATOM 633 O O . LEU A 1 86 ? 3.827 3.449 -16.473 1.00 97.25 86 LEU A O 1
ATOM 637 N N . LEU A 1 87 ? 4.414 5.092 -15.059 1.00 97.31 87 LEU A N 1
ATOM 638 C CA . LEU A 1 87 ? 5.175 5.884 -16.025 1.00 97.31 87 LEU A CA 1
ATOM 639 C C . LEU A 1 87 ? 6.687 5.617 -15.957 1.00 97.31 87 LEU A C 1
ATOM 641 O O . LEU A 1 87 ? 7.438 6.237 -16.701 1.00 97.31 87 LEU A O 1
ATOM 645 N N . SER A 1 88 ? 7.132 4.697 -15.092 1.00 95.38 88 SER A N 1
ATOM 646 C CA . SER A 1 88 ? 8.534 4.265 -14.971 1.00 95.38 88 SER A CA 1
ATOM 647 C C . SER A 1 88 ? 9.527 5.419 -14.768 1.00 95.38 88 SER A C 1
ATOM 649 O O . SER A 1 88 ? 10.567 5.477 -15.421 1.00 95.38 88 SER A O 1
ATOM 651 N N . PHE A 1 89 ? 9.214 6.343 -13.854 1.00 95.62 89 PHE A N 1
ATOM 652 C CA . PHE A 1 89 ? 10.116 7.438 -13.475 1.00 95.62 89 PHE A CA 1
ATOM 653 C C . PHE A 1 89 ? 10.344 7.488 -11.966 1.00 95.62 89 PHE A C 1
ATOM 655 O O . PHE A 1 89 ? 9.483 7.114 -11.165 1.00 95.62 89 PHE A O 1
ATOM 662 N N . GLY A 1 90 ? 11.501 8.023 -11.573 1.00 94.69 90 GLY A N 1
ATOM 663 C CA . GLY A 1 90 ? 11.911 8.061 -10.173 1.00 94.69 90 GLY A CA 1
ATOM 664 C C . GLY A 1 90 ? 11.956 6.663 -9.546 1.00 94.69 90 GLY A C 1
ATOM 665 O O . GLY A 1 90 ? 12.058 5.654 -10.234 1.00 94.69 90 GLY A O 1
ATOM 666 N N . ASN A 1 91 ? 11.862 6.610 -8.216 1.00 93.94 91 ASN A N 1
ATOM 667 C CA . ASN A 1 91 ? 11.916 5.356 -7.462 1.00 93.94 91 ASN A CA 1
ATOM 668 C C . ASN A 1 91 ? 10.549 5.023 -6.864 1.00 93.94 91 ASN A C 1
ATOM 670 O O . ASN A 1 91 ? 10.044 5.784 -6.032 1.00 93.94 91 ASN A O 1
ATOM 674 N N . VAL A 1 92 ? 9.954 3.890 -7.245 1.00 96.25 92 VAL A N 1
ATOM 675 C CA . VAL A 1 92 ? 8.725 3.380 -6.616 1.00 96.25 92 VAL A CA 1
ATOM 676 C C . VAL A 1 92 ? 9.030 2.993 -5.174 1.00 96.25 92 VAL A C 1
ATOM 678 O O . VAL A 1 92 ? 9.955 2.239 -4.889 1.00 96.25 92 VAL A O 1
ATOM 681 N N . THR A 1 93 ? 8.258 3.533 -4.239 1.00 96.69 93 THR A N 1
ATOM 682 C CA . THR A 1 93 ? 8.473 3.305 -2.812 1.00 96.69 93 THR A CA 1
ATOM 683 C C . THR A 1 93 ? 7.627 2.123 -2.347 1.00 96.69 93 THR A C 1
ATOM 685 O O . THR A 1 93 ? 6.411 2.133 -2.524 1.00 96.69 93 THR A O 1
ATOM 688 N N . HIS A 1 94 ? 8.250 1.111 -1.738 1.00 97.44 94 HIS A N 1
ATOM 689 C CA . HIS A 1 94 ? 7.538 -0.079 -1.254 1.00 97.44 94 HIS A CA 1
ATOM 690 C C . HIS A 1 94 ? 6.649 0.203 -0.046 1.00 97.44 94 HIS A C 1
ATOM 692 O O . HIS A 1 94 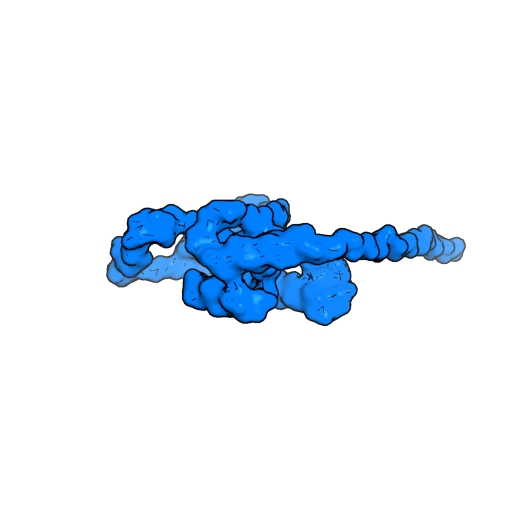? 5.529 -0.288 0.026 1.00 97.44 94 HIS A O 1
ATOM 698 N N . TYR A 1 95 ? 7.125 1.021 0.884 1.00 98.12 95 TYR A N 1
ATOM 699 C CA . TYR A 1 95 ? 6.340 1.533 1.995 1.00 98.12 95 TYR A CA 1
ATOM 700 C C . TYR A 1 95 ? 6.792 2.953 2.301 1.00 98.12 95 TYR A C 1
ATOM 702 O O . TYR A 1 95 ? 7.996 3.203 2.404 1.00 98.12 95 TYR A O 1
ATOM 710 N N . LEU A 1 96 ? 5.834 3.857 2.468 1.00 98.19 96 LEU A N 1
ATOM 711 C CA . LEU A 1 96 ? 6.058 5.219 2.935 1.00 98.19 96 LEU A CA 1
ATOM 712 C C . LEU A 1 96 ? 5.072 5.504 4.062 1.00 98.19 96 LEU A C 1
ATOM 714 O O . LEU A 1 96 ? 3.861 5.513 3.840 1.00 98.19 96 LEU A O 1
ATOM 718 N N . GLY A 1 97 ? 5.596 5.728 5.262 1.00 97.75 97 GLY A N 1
ATOM 719 C CA . GLY A 1 97 ? 4.821 6.201 6.401 1.00 97.75 97 GLY A CA 1
ATOM 720 C C . GLY A 1 97 ? 4.795 7.725 6.473 1.00 97.75 97 GLY A C 1
ATOM 721 O O . GLY A 1 97 ? 5.637 8.406 5.894 1.00 97.75 97 GLY A O 1
ATOM 722 N N . TYR A 1 98 ? 3.842 8.245 7.234 1.00 97.81 98 TYR A N 1
ATOM 723 C CA . TYR A 1 98 ? 3.694 9.652 7.570 1.00 97.81 98 TYR A CA 1
ATOM 724 C C . TYR A 1 98 ? 3.314 9.784 9.047 1.00 97.81 98 TYR A C 1
ATOM 726 O O . TYR A 1 98 ? 2.322 9.202 9.488 1.00 97.81 98 TYR A O 1
ATOM 734 N N . SER A 1 99 ? 4.098 10.553 9.801 1.00 96.88 99 SER A N 1
ATOM 735 C CA . SER A 1 99 ? 3.800 10.988 11.168 1.00 96.88 99 SER A CA 1
ATOM 736 C C . SER A 1 99 ? 3.636 12.504 11.177 1.00 96.88 99 SER A C 1
ATOM 738 O O . SER A 1 99 ? 4.621 13.228 11.043 1.00 96.88 99 SER A O 1
ATOM 740 N N . ALA A 1 100 ? 2.403 12.978 11.353 1.00 95.69 100 ALA A N 1
ATOM 741 C CA . ALA A 1 100 ? 2.073 14.403 11.369 1.00 95.69 100 ALA A CA 1
ATOM 742 C C . ALA A 1 100 ? 2.547 15.117 12.644 1.00 95.69 100 ALA A C 1
ATOM 744 O O . ALA A 1 100 ? 2.676 16.331 12.654 1.00 95.69 100 ALA A O 1
ATOM 745 N N . LEU A 1 101 ? 2.791 14.379 13.732 1.00 94.81 101 LEU A N 1
ATOM 746 C CA . LEU A 1 101 ? 3.247 14.966 14.999 1.00 94.81 101 LEU A CA 1
ATOM 747 C C . LEU A 1 101 ? 4.726 15.358 14.980 1.00 94.81 101 LEU A C 1
ATOM 749 O O . LEU A 1 101 ? 5.153 16.190 15.773 1.00 94.81 101 LEU A O 1
ATOM 753 N N . THR A 1 102 ? 5.512 14.702 14.130 1.00 96.62 102 THR A N 1
ATOM 754 C CA . THR A 1 102 ? 6.975 14.824 14.102 1.00 96.62 102 THR A CA 1
ATOM 755 C C . THR A 1 102 ? 7.503 15.119 12.703 1.00 96.62 102 THR A C 1
ATOM 757 O O . THR A 1 102 ? 8.700 14.974 12.481 1.00 96.62 102 THR A O 1
ATOM 760 N N . ASP A 1 103 ? 6.611 15.418 11.755 1.00 96.25 103 ASP A N 1
ATOM 761 C CA . ASP A 1 103 ? 6.913 15.641 10.337 1.00 96.25 103 ASP A CA 1
ATOM 762 C C . ASP A 1 103 ? 7.869 14.592 9.751 1.00 96.25 103 ASP A C 1
ATOM 764 O O . ASP A 1 103 ? 8.834 14.895 9.048 1.00 96.25 103 ASP A O 1
ATOM 768 N N . PHE A 1 104 ? 7.614 13.324 10.083 1.00 97.38 104 PHE A N 1
ATOM 769 C CA . PHE A 1 104 ? 8.513 12.220 9.759 1.00 97.38 104 PHE A CA 1
ATOM 770 C C . PHE A 1 104 ? 7.920 11.295 8.696 1.00 97.38 104 PHE A C 1
ATOM 772 O O . PHE A 1 104 ? 6.761 10.883 8.789 1.00 97.38 104 PHE A O 1
ATOM 779 N N . PHE A 1 105 ? 8.749 10.935 7.712 1.00 97.44 105 PHE A N 1
ATOM 780 C CA . PHE A 1 105 ? 8.357 10.183 6.519 1.00 97.44 105 PHE A CA 1
ATOM 781 C C . PHE A 1 105 ? 9.241 8.936 6.323 1.00 97.44 105 PHE A C 1
ATOM 783 O O . PHE A 1 105 ? 10.131 8.932 5.468 1.00 97.44 105 PHE A O 1
ATOM 790 N N . PRO A 1 106 ? 9.068 7.874 7.131 1.00 97.25 106 PRO A N 1
ATOM 791 C CA . PRO A 1 106 ? 9.900 6.683 7.027 1.00 97.25 106 PRO A CA 1
ATOM 792 C C . PRO A 1 106 ? 9.603 5.910 5.745 1.00 97.25 106 PRO A C 1
ATOM 794 O O . PRO A 1 106 ? 8.443 5.670 5.405 1.00 97.25 106 PRO A O 1
ATOM 797 N N . THR A 1 107 ? 10.657 5.431 5.089 1.00 97.56 107 THR A N 1
ATOM 798 C CA . THR A 1 107 ? 10.544 4.469 3.991 1.00 97.56 107 THR A CA 1
ATOM 799 C C . THR A 1 107 ? 11.106 3.119 4.407 1.00 97.56 107 THR A C 1
ATOM 801 O O . THR A 1 107 ? 12.048 3.038 5.194 1.00 97.56 107 THR A O 1
ATOM 804 N N . MET A 1 108 ? 10.509 2.040 3.908 1.00 94.38 108 MET A N 1
ATOM 805 C CA . MET A 1 108 ? 11.013 0.686 4.137 1.00 94.38 108 MET A CA 1
ATOM 806 C C . MET A 1 108 ? 10.614 -0.247 2.995 1.00 94.38 108 MET A C 1
ATOM 808 O O . MET A 1 108 ? 9.751 0.069 2.178 1.00 94.38 108 MET A O 1
ATOM 812 N N . SER A 1 109 ? 11.250 -1.415 2.949 1.00 94.75 109 SER A N 1
ATOM 813 C CA . SER A 1 109 ? 10.888 -2.510 2.050 1.00 94.75 109 SER A CA 1
ATOM 814 C C . SER A 1 109 ? 10.577 -3.750 2.871 1.00 94.75 109 SER A C 1
ATOM 816 O O . SER A 1 109 ? 11.476 -4.377 3.429 1.00 94.75 109 SER A O 1
ATOM 818 N N . LEU A 1 110 ? 9.295 -4.094 2.953 1.00 93.38 110 LEU A N 1
ATOM 819 C CA . LEU A 1 110 ? 8.831 -5.272 3.675 1.00 93.38 110 LEU A CA 1
ATOM 820 C C . LEU A 1 110 ? 8.939 -6.499 2.767 1.00 93.38 110 LEU A C 1
ATOM 822 O O . LEU A 1 110 ? 8.386 -6.511 1.666 1.00 93.38 110 LEU A O 1
ATOM 826 N N . LYS A 1 111 ? 9.640 -7.537 3.231 1.00 96.00 111 LYS A N 1
ATOM 827 C CA . LYS A 1 111 ? 9.779 -8.802 2.499 1.00 96.00 111 LYS A CA 1
ATOM 828 C C . LYS A 1 111 ? 8.621 -9.763 2.804 1.00 96.00 111 LYS A C 1
ATOM 830 O O . LYS A 1 111 ? 8.106 -9.745 3.924 1.00 96.00 111 LYS A O 1
ATOM 835 N N . PRO A 1 112 ? 8.232 -10.626 1.850 1.00 97.06 112 PRO A N 1
ATOM 836 C CA . PRO A 1 112 ? 7.230 -11.658 2.076 1.00 97.06 112 PRO A CA 1
ATOM 837 C C . PRO A 1 112 ? 7.605 -12.582 3.235 1.00 97.06 112 PRO A C 1
ATOM 839 O O . PRO A 1 112 ? 8.761 -12.982 3.375 1.00 97.06 112 PRO A O 1
ATOM 842 N N . ASN A 1 113 ? 6.609 -12.971 4.029 1.00 97.38 113 ASN A N 1
ATOM 843 C CA . ASN A 1 113 ? 6.763 -14.003 5.046 1.00 97.38 113 ASN A CA 1
ATOM 844 C C . ASN A 1 113 ? 6.750 -15.394 4.367 1.00 97.38 113 ASN A C 1
ATOM 846 O O . ASN A 1 113 ? 5.727 -15.750 3.767 1.00 97.38 113 ASN A O 1
ATOM 850 N N . PRO A 1 114 ? 7.816 -16.216 4.478 1.00 96.62 114 PRO A N 1
ATOM 851 C CA . PRO A 1 114 ? 7.853 -17.571 3.910 1.00 96.62 114 PRO A CA 1
ATOM 852 C C . PRO A 1 114 ? 6.750 -18.498 4.436 1.00 96.62 114 PRO A C 1
ATOM 854 O O . PRO A 1 114 ? 6.381 -19.465 3.773 1.00 96.62 114 PRO A O 1
ATOM 857 N N . GLN A 1 115 ? 6.221 -18.193 5.621 1.00 96.75 115 GLN A N 1
ATOM 858 C CA . GLN A 1 115 ? 5.154 -18.924 6.302 1.00 96.75 115 GLN A CA 1
ATOM 859 C C . GLN A 1 115 ? 3.840 -18.122 6.342 1.00 96.75 115 GLN A C 1
ATOM 861 O O . GLN A 1 115 ? 3.006 -18.361 7.208 1.00 96.75 115 GLN A O 1
ATOM 866 N N . CYS A 1 116 ? 3.646 -17.157 5.430 1.00 96.56 116 CYS A N 1
ATOM 867 C CA . CYS A 1 116 ? 2.395 -16.394 5.325 1.00 96.56 116 CYS A CA 1
ATOM 868 C C . CYS A 1 116 ? 1.191 -17.341 5.264 1.00 96.56 116 CYS A C 1
ATOM 870 O O . CYS A 1 116 ? 1.270 -18.332 4.547 1.00 96.56 116 CYS A O 1
ATOM 872 N N . GLU A 1 117 ? 0.095 -17.045 5.968 1.00 93.31 117 GLU A N 1
ATOM 873 C CA . GLU A 1 117 ? -1.094 -17.913 6.016 1.00 93.31 117 GLU A CA 1
ATOM 874 C C . GLU A 1 117 ? -1.753 -18.092 4.638 1.00 93.31 117 GLU A C 1
ATOM 876 O O . GLU A 1 117 ? -2.236 -19.180 4.316 1.00 93.31 117 GLU A O 1
ATOM 881 N N . ASP A 1 118 ? -1.685 -17.065 3.786 1.00 95.75 118 ASP A N 1
ATOM 882 C CA . ASP A 1 118 ? -2.201 -17.095 2.419 1.00 95.75 118 ASP A CA 1
ATOM 883 C C . ASP A 1 118 ? -1.347 -18.019 1.529 1.00 95.75 118 ASP A C 1
ATOM 885 O O . ASP A 1 118 ? -0.179 -17.747 1.224 1.00 95.75 118 ASP A O 1
ATOM 889 N N . SER A 1 119 ? -1.942 -19.129 1.091 1.00 97.12 119 SER A N 1
ATOM 890 C CA . SER A 1 119 ? -1.293 -20.113 0.224 1.00 97.12 119 SER A CA 1
ATOM 891 C C . SER A 1 119 ? -0.898 -19.553 -1.137 1.00 97.12 119 SER A C 1
ATOM 893 O O . SER A 1 119 ? 0.149 -19.944 -1.658 1.00 97.12 119 SER A O 1
ATOM 895 N N . TYR A 1 120 ? -1.683 -18.625 -1.694 1.00 98.00 120 TYR A N 1
ATOM 896 C CA . TYR A 1 120 ? -1.340 -17.997 -2.967 1.00 98.00 120 TYR A CA 1
ATOM 897 C C . TYR A 1 120 ? -0.093 -17.134 -2.805 1.00 98.00 120 TYR A C 1
ATOM 899 O O . TYR A 1 120 ? 0.796 -17.196 -3.648 1.00 98.00 120 TYR A O 1
ATOM 907 N N . CYS A 1 121 ? 0.056 -16.422 -1.681 1.00 98.00 121 CYS A N 1
ATOM 908 C CA . CYS A 1 121 ? 1.281 -15.669 -1.403 1.00 98.00 121 CYS A CA 1
ATOM 909 C C . CYS A 1 121 ? 2.525 -16.576 -1.426 1.00 98.00 121 CYS A C 1
ATOM 911 O O . CYS A 1 121 ? 3.522 -16.232 -2.061 1.00 98.00 121 CYS A O 1
ATOM 913 N N . ARG A 1 122 ? 2.469 -17.756 -0.792 1.00 97.88 122 ARG A N 1
ATOM 914 C CA . ARG A 1 122 ? 3.591 -18.718 -0.800 1.00 97.88 122 ARG A CA 1
ATOM 915 C C . ARG A 1 122 ? 3.889 -19.255 -2.207 1.00 97.88 122 ARG A C 1
ATOM 917 O O . ARG A 1 122 ? 5.058 -19.400 -2.573 1.00 97.88 122 ARG A O 1
ATOM 924 N N . ALA A 1 123 ? 2.854 -19.502 -3.011 1.00 97.56 123 ALA A N 1
ATOM 925 C CA . ALA A 1 123 ? 3.014 -19.889 -4.412 1.00 97.56 123 ALA A CA 1
ATOM 926 C C . ALA A 1 123 ? 3.723 -18.785 -5.220 1.00 97.56 123 ALA A C 1
ATOM 928 O O . ALA A 1 123 ? 4.763 -19.047 -5.826 1.00 97.56 123 ALA A O 1
ATOM 929 N N . ARG A 1 124 ? 3.259 -17.530 -5.121 1.00 97.75 124 ARG A N 1
ATOM 930 C CA . ARG A 1 124 ? 3.881 -16.375 -5.797 1.00 97.75 124 ARG A CA 1
ATOM 931 C C . ARG A 1 124 ? 5.322 -16.128 -5.357 1.00 97.75 124 ARG A C 1
ATOM 933 O O . ARG A 1 124 ? 6.160 -15.789 -6.184 1.00 97.75 124 ARG A O 1
ATOM 940 N N . GLN A 1 125 ? 5.653 -16.353 -4.084 1.00 97.31 125 GLN A N 1
ATOM 941 C CA . GLN A 1 125 ? 7.042 -16.281 -3.608 1.00 97.31 125 GLN A CA 1
ATOM 942 C C . GLN A 1 125 ? 7.945 -17.308 -4.298 1.00 97.31 125 GLN A C 1
ATOM 944 O O . GLN A 1 125 ? 9.101 -17.016 -4.597 1.00 97.31 125 GLN A O 1
ATOM 949 N N . THR A 1 126 ? 7.430 -18.513 -4.535 1.00 96.12 126 THR A N 1
ATOM 950 C CA . THR A 1 126 ? 8.182 -19.576 -5.212 1.00 96.12 126 THR A CA 1
ATOM 951 C C . THR A 1 126 ? 8.395 -19.219 -6.681 1.00 96.12 126 THR A C 1
ATOM 953 O O . THR A 1 126 ? 9.518 -19.310 -7.172 1.00 96.12 126 THR A O 1
ATOM 956 N N . GLU A 1 127 ? 7.350 -18.726 -7.350 1.00 95.56 127 GLU A N 1
ATOM 957 C CA . GLU A 1 127 ? 7.430 -18.215 -8.723 1.00 95.56 127 GLU A CA 1
ATOM 958 C C . GLU A 1 127 ? 8.436 -17.067 -8.846 1.00 95.56 127 GLU A C 1
ATOM 960 O O . GLU A 1 127 ? 9.264 -17.077 -9.752 1.00 95.56 127 GLU A O 1
ATOM 965 N N . PHE A 1 128 ? 8.410 -16.103 -7.920 1.00 94.25 128 PHE A N 1
ATOM 966 C CA . PHE A 1 128 ? 9.336 -14.974 -7.918 1.00 94.25 128 PHE A CA 1
ATOM 967 C C . PHE A 1 128 ? 10.794 -15.425 -7.753 1.00 94.25 128 PHE A C 1
ATOM 969 O O . PHE A 1 128 ? 11.657 -14.965 -8.491 1.00 94.25 128 PHE A O 1
ATOM 976 N N . ARG A 1 129 ? 11.075 -16.3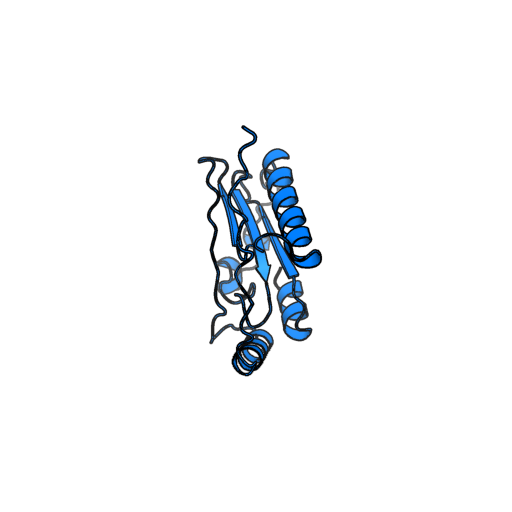75 -6.848 1.00 92.62 129 ARG A N 1
ATOM 977 C CA . ARG A 1 129 ? 12.431 -16.929 -6.651 1.00 92.62 129 ARG A CA 1
ATOM 978 C C . ARG A 1 129 ? 12.943 -17.725 -7.850 1.00 92.62 129 ARG A C 1
ATOM 980 O O . ARG A 1 129 ? 14.151 -17.830 -8.023 1.00 92.62 129 ARG A O 1
ATOM 987 N N . ALA A 1 130 ? 12.043 -18.310 -8.636 1.00 93.00 130 ALA A N 1
ATOM 988 C CA . ALA A 1 130 ? 12.398 -19.039 -9.847 1.00 93.00 130 ALA A CA 1
ATOM 989 C C . A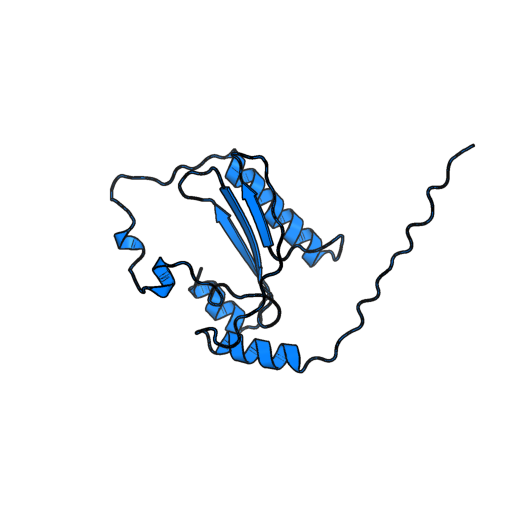LA A 1 130 ? 12.684 -18.110 -11.040 1.00 93.00 130 ALA A C 1
ATOM 991 O O . ALA A 1 130 ? 13.230 -18.571 -12.044 1.00 93.00 130 ALA A O 1
ATOM 992 N N . ARG A 1 131 ? 12.324 -16.818 -10.962 1.00 87.94 131 ARG A N 1
ATOM 993 C CA . ARG A 1 131 ? 12.628 -15.857 -12.027 1.00 87.94 131 ARG A CA 1
ATOM 994 C C . ARG A 1 131 ? 14.137 -15.593 -12.072 1.00 87.94 131 ARG A C 1
ATOM 996 O O . ARG A 1 131 ? 14.746 -15.389 -11.021 1.00 87.94 131 ARG A O 1
ATOM 1003 N N . PRO A 1 132 ? 14.749 -15.569 -13.269 1.00 79.12 132 PRO A N 1
ATOM 1004 C CA . PRO A 1 132 ? 16.137 -15.158 -13.403 1.00 79.12 132 PRO A CA 1
ATOM 1005 C C . PRO A 1 132 ? 16.281 -13.713 -12.922 1.00 79.12 132 PRO A C 1
ATOM 1007 O O . PRO A 1 132 ? 15.406 -12.882 -13.175 1.00 79.12 132 PRO A O 1
ATOM 1010 N N . VAL A 1 133 ? 17.377 -13.420 -12.221 1.00 72.81 133 VAL A N 1
ATOM 1011 C CA . VAL A 1 133 ? 17.701 -12.052 -11.809 1.00 72.81 133 VAL A CA 1
ATOM 1012 C C . VAL A 1 133 ? 17.926 -11.248 -13.083 1.00 72.81 133 VAL A C 1
ATOM 1014 O O . VAL A 1 133 ? 18.927 -11.429 -13.771 1.00 72.81 133 VAL A O 1
ATOM 1017 N N . VAL A 1 134 ? 16.959 -10.406 -13.435 1.00 63.97 134 VAL A N 1
ATOM 1018 C CA . VAL A 1 134 ? 17.138 -9.427 -14.501 1.00 63.97 134 VAL A CA 1
ATOM 1019 C C . VAL A 1 134 ? 18.023 -8.338 -13.913 1.00 63.97 134 VAL A C 1
ATOM 1021 O O . VAL A 1 134 ? 17.627 -7.680 -12.950 1.00 63.97 134 VAL A O 1
ATOM 1024 N N . GLU A 1 135 ? 19.233 -8.178 -14.447 1.00 54.41 135 GLU A N 1
ATOM 1025 C CA . GLU A 1 135 ? 20.080 -7.031 -14.133 1.00 54.41 135 GLU A CA 1
ATOM 1026 C C . GLU A 1 135 ? 19.341 -5.770 -14.591 1.00 54.41 135 GLU A C 1
ATOM 1028 O O . GLU A 1 135 ? 19.257 -5.461 -15.780 1.00 54.41 135 GLU A O 1
ATOM 1033 N N . VAL A 1 136 ? 18.718 -5.072 -13.642 1.00 56.88 136 VAL A N 1
ATOM 1034 C CA . VAL A 1 136 ? 18.139 -3.758 -13.898 1.00 56.88 136 VAL A CA 1
ATOM 1035 C C . VAL A 1 136 ? 19.314 -2.826 -14.159 1.00 56.88 136 VAL A C 1
ATOM 1037 O O . VAL A 1 136 ? 20.137 -2.599 -13.275 1.00 56.88 136 VAL A O 1
ATOM 1040 N N . ALA A 1 137 ? 19.411 -2.321 -15.385 1.00 43.41 137 ALA A N 1
ATOM 1041 C CA . ALA A 1 137 ? 20.416 -1.346 -15.771 1.00 43.41 137 ALA A CA 1
ATOM 1042 C C . ALA A 1 137 ? 20.229 -0.049 -14.961 1.00 43.41 137 ALA A C 1
ATOM 1044 O O . ALA A 1 137 ? 19.418 0.807 -15.302 1.00 43.41 137 ALA A O 1
ATOM 1045 N N . THR A 1 138 ? 20.979 0.098 -13.875 1.00 49.22 138 THR A N 1
ATOM 1046 C CA . THR A 1 138 ? 21.386 1.396 -13.319 1.00 49.22 138 THR A CA 1
ATOM 1047 C C . THR A 1 138 ? 22.783 1.666 -13.878 1.00 49.22 138 THR A C 1
ATOM 1049 O O . THR A 1 138 ? 23.625 0.780 -13.834 1.00 49.22 138 THR A O 1
ATOM 1052 N N . GLU A 1 139 ? 23.102 2.794 -14.501 1.00 46.22 139 GLU A N 1
ATOM 1053 C CA . GLU A 1 139 ? 22.878 4.168 -14.059 1.00 46.22 139 GLU A CA 1
ATOM 1054 C C . GLU A 1 139 ? 22.561 5.070 -15.265 1.00 46.22 139 GLU A C 1
ATOM 1056 O O . GLU A 1 139 ? 23.252 5.024 -16.286 1.00 46.22 139 GLU A O 1
ATOM 1061 N N . VAL A 1 140 ? 21.574 5.963 -15.136 1.00 50.75 140 VAL A N 1
ATOM 1062 C CA . VAL A 1 140 ? 21.626 7.209 -15.909 1.00 50.75 140 VAL A CA 1
ATOM 1063 C C . VAL A 1 140 ? 22.812 7.968 -15.328 1.00 50.75 140 VAL A C 1
ATOM 1065 O O . VAL A 1 140 ? 22.737 8.434 -14.194 1.00 50.75 140 VAL A O 1
ATOM 1068 N N . LYS A 1 141 ? 23.929 8.038 -16.060 1.00 52.91 141 LYS A N 1
ATOM 1069 C CA . LYS A 1 141 ? 24.983 9.003 -15.744 1.00 52.91 141 LYS A CA 1
ATOM 1070 C C . LYS A 1 141 ? 24.322 10.374 -15.756 1.00 52.91 141 LYS A C 1
ATOM 1072 O O . LYS A 1 141 ? 23.939 10.844 -16.824 1.00 52.91 141 LYS A O 1
ATOM 1077 N N . GLU A 1 142 ? 24.155 10.984 -14.587 1.00 59.59 142 GLU A N 1
ATOM 1078 C CA . GLU A 1 142 ? 23.884 12.414 -14.528 1.00 59.59 142 GLU A CA 1
ATOM 1079 C C . GLU A 1 142 ? 25.053 13.092 -15.243 1.00 59.59 142 GLU A C 1
ATOM 1081 O O . GLU A 1 142 ? 26.207 12.995 -14.814 1.00 59.59 142 GLU A O 1
ATOM 1086 N N . GLU A 1 143 ? 24.776 13.683 -16.405 1.00 64.81 143 GLU A N 1
ATOM 1087 C CA . GLU A 1 143 ? 25.742 14.551 -17.059 1.00 64.81 143 GLU A CA 1
ATOM 1088 C C . GLU A 1 143 ? 26.109 15.643 -16.057 1.00 64.81 143 GLU A C 1
ATOM 1090 O O . GLU A 1 143 ? 25.234 16.240 -15.425 1.00 64.81 143 GLU A O 1
ATOM 1095 N N . ALA A 1 144 ? 27.413 15.850 -15.858 1.00 77.88 144 ALA A N 1
ATOM 1096 C CA . ALA A 1 144 ? 27.895 16.865 -14.938 1.00 77.88 144 ALA A CA 1
ATOM 1097 C C . ALA A 1 144 ? 27.218 18.207 -15.271 1.00 77.88 144 ALA A C 1
ATOM 1099 O O . ALA A 1 144 ? 27.099 18.533 -16.457 1.00 77.88 144 ALA A O 1
ATOM 1100 N N . PRO A 1 145 ? 26.765 18.975 -14.263 1.00 79.06 145 PRO A N 1
ATOM 1101 C CA . PRO A 1 145 ? 26.099 20.243 -14.506 1.00 79.06 145 PRO A CA 1
ATOM 1102 C C . PRO A 1 145 ? 27.005 21.131 -15.361 1.00 79.06 145 PRO A C 1
ATOM 1104 O O . PRO A 1 145 ? 28.109 21.493 -14.955 1.00 79.06 145 PRO A O 1
ATOM 1107 N N . VAL A 1 146 ? 26.547 21.450 -16.571 1.00 82.44 146 VAL A N 1
ATOM 1108 C CA . VAL A 1 146 ? 27.246 22.381 -17.454 1.00 82.44 146 VAL A CA 1
ATOM 1109 C C . VAL A 1 146 ? 27.008 23.777 -16.893 1.00 82.44 146 VAL A C 1
ATOM 1111 O O . VAL A 1 146 ? 25.890 24.292 -16.934 1.00 82.44 146 VAL A O 1
ATOM 1114 N N . HIS A 1 147 ? 28.046 24.374 -16.318 1.00 84.62 147 HIS A N 1
ATOM 1115 C CA . HIS A 1 147 ? 28.005 25.768 -15.900 1.00 84.62 147 HIS A CA 1
ATOM 1116 C C . HIS A 1 147 ? 28.119 26.652 -17.147 1.00 84.62 147 HIS A C 1
ATOM 1118 O O . HIS A 1 147 ? 29.023 26.459 -17.955 1.00 84.62 147 HIS A O 1
ATOM 1124 N N . ALA A 1 148 ? 27.180 27.582 -17.329 1.00 82.00 148 ALA A N 1
ATOM 1125 C CA . ALA A 1 148 ? 27.345 28.650 -18.306 1.00 82.00 148 ALA A CA 1
ATOM 1126 C C . ALA A 1 148 ? 28.397 29.628 -17.760 1.00 82.00 148 ALA A C 1
ATOM 1128 O O . ALA A 1 148 ? 28.239 30.086 -16.626 1.00 82.00 148 ALA A O 1
ATOM 1129 N N . ASP A 1 149 ? 29.456 29.874 -18.535 1.00 74.06 149 ASP A N 1
ATOM 1130 C CA . ASP A 1 149 ? 30.498 30.865 -18.225 1.00 74.06 149 ASP A CA 1
ATOM 1131 C C . ASP A 1 149 ? 29.927 32.283 -18.038 1.00 74.06 149 ASP A C 1
ATOM 1133 O O . 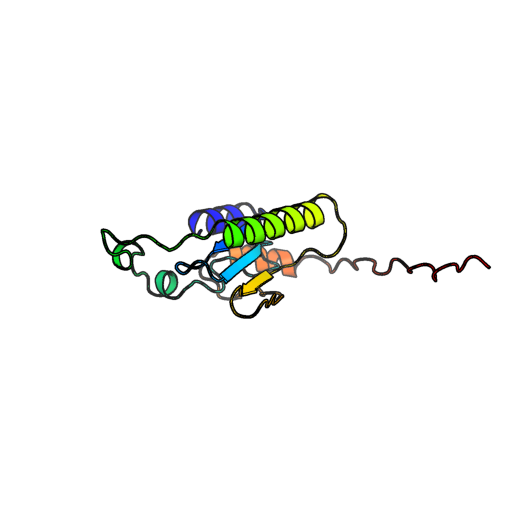ASP A 1 149 ? 28.982 32.657 -18.779 1.00 74.06 149 ASP A O 1
#

Organism: NCBI:txid655133

Foldseek 3Di:
DVVVLLVCLVVQNKDKDKDADLQRQKIKMATDRQLFAAGCQQDDPPCVVVVPDPVVVDDPPDGRDHDVVSVVVRVVLRVVLVCCVVVVDDDRFRMWMAGNVVRDIDGDTHGGRCVRPRPSSVVSNVVVVPDDPDPDDDDPPPDDDDDDD

InterPro domains:
  IPR000594 THIF-type NAD/FAD binding fold [PF00899] (1-117)
  IPR035985 Ubiquitin-activating enzyme-like [SSF69572] (1-129)

pLDDT: mean 89.71, std 12.62, range [43.41, 98.69]

Secondary structure (DSSP, 8-state):
-HHHHHHHHHHT--EEEEEE-TTSSEEEEEEE-BTTB--TTTS--HHHHTT--GGGT--TT-PPP--HHHHHHHHHHHHHHHHHHHHT-S---SEEEEETTTTB--EE-PPPPTT-S-HHHHHHHHHHHHS-----------PPP----

Sequence (149 aa):
RMAINTACNELAQNWFESGVSENAVSGHIQYISPGETACFACAPPLVVASKIDEKTLKKEGVCAASLPTTMGIVAGFLVQNTLKYLLSFGNVTHYLGYSALTDFFPTMSLKPNPQCEDSYCRARQTEFRARPVVEVATEVKEEAPVHAD